Protein AF-X1I570-F1 (afdb_monomer)

Sequence (172 aa):
LYPPDAFPRLYKILMSDPKIGFVTGIETGRGPMPYIPVRLGIHNMRMRKGKLMERISFDPNTKGVVEVDAAGVYCFVARTKAYKTGFVNYKPIANSFTWFAMDNVLTYNIKKHGWKVLADFGCWCSHLQISLGRICLFGKDQSLHYTDLYIPKYDTYAIGLEIKETNKKIKL

Secondary structure (DSSP, 8-state):
---TTHHHHHHHHHHH-TTEEEEEEEEB---SSTT--EEBSEEEEEEETTEEEEEEEPPTT--SEEE-SEE-SSSEEE-HHHHHHTTTT----TTTGGGS-HHHHHHHHHHHTT-EEEEEEEEEE-EEEEETTEEEEE-GGGEEPEEEEEETTTTEEEEEEE-----S----

Solvent-accessible surface area (backbone atoms only — not comparable to full-atom values): 9591 Å² total; per-residue (Å²): 89,64,57,94,57,43,64,66,53,36,47,53,59,38,70,74,37,92,55,38,18,35,23,23,37,43,37,36,44,85,67,81,53,78,92,56,74,24,50,39,39,40,27,44,68,43,71,54,96,86,38,71,44,33,39,36,32,48,58,69,83,51,77,53,75,43,81,47,42,26,29,63,77,89,44,64,44,60,40,70,73,36,53,55,42,17,60,57,87,62,60,70,45,88,86,60,38,89,85,41,68,66,42,34,56,30,37,32,31,22,35,75,71,72,28,41,34,35,38,27,51,83,32,52,34,32,40,78,44,82,36,93,94,37,85,34,75,39,48,73,91,32,34,35,31,26,33,33,38,53,41,78,94,75,77,44,66,52,70,72,46,68,59,71,86,70,94,57,87,75,77,129

Mean predicted aligned error: 6.39 Å

Organism: NCBI:txid412755

InterPro domains:
  IPR029044 Nucleotide-diphospho-sugar transferases [SSF53448] (2-129)

Foldseek 3Di:
DWDPCLCVVQVVVCPPDVLAFKEFEKEFDDDQDAPAFTAIFFWAFDDDPLATFKIWHDDLPDAFKDWGLFGADPRMDGDPVLQVQLCVVPDCSPLHCVVPDSRRSSSNSSVVVRGTHMYHSVIYDWDWDQHPNDTHTDGSVSYFGAMWGQDVVVRDIDPGHGDDPPPDDPDD

Structure (mmCIF, N/CA/C/O backbone):
data_AF-X1I570-F1
#
_entry.id   AF-X1I570-F1
#
loop_
_atom_site.group_PDB
_atom_site.id
_atom_site.type_symbol
_atom_site.label_atom_id
_atom_site.label_alt_id
_atom_site.label_comp_id
_atom_site.label_asym_id
_atom_site.label_entity_id
_atom_site.label_seq_id
_atom_site.pdbx_PDB_ins_code
_atom_site.Cartn_x
_atom_site.Cartn_y
_atom_site.Cartn_z
_atom_site.occupancy
_atom_site.B_iso_or_equiv
_atom_site.auth_seq_id
_atom_site.auth_comp_id
_atom_site.auth_asym_id
_atom_site.auth_atom_id
_atom_site.pdbx_PDB_model_num
ATOM 1 N N . LEU A 1 1 ? 7.970 8.881 -10.820 1.00 67.06 1 LEU A N 1
ATOM 2 C CA . LEU A 1 1 ? 7.128 9.546 -11.847 1.00 67.06 1 LEU A CA 1
ATOM 3 C C . LEU A 1 1 ? 5.696 9.076 -11.674 1.00 67.06 1 LEU A C 1
ATOM 5 O O . LEU A 1 1 ? 5.514 7.900 -11.387 1.00 67.06 1 LEU A O 1
ATOM 9 N N . TYR A 1 2 ? 4.723 9.971 -11.808 1.00 76.56 2 TYR A N 1
ATOM 10 C CA . TYR A 1 2 ? 3.302 9.692 -11.596 1.00 76.56 2 TYR A CA 1
ATOM 11 C C . TYR A 1 2 ? 2.479 10.144 -12.817 1.00 76.56 2 TYR A C 1
ATOM 13 O O . TYR A 1 2 ? 2.899 11.092 -13.486 1.00 7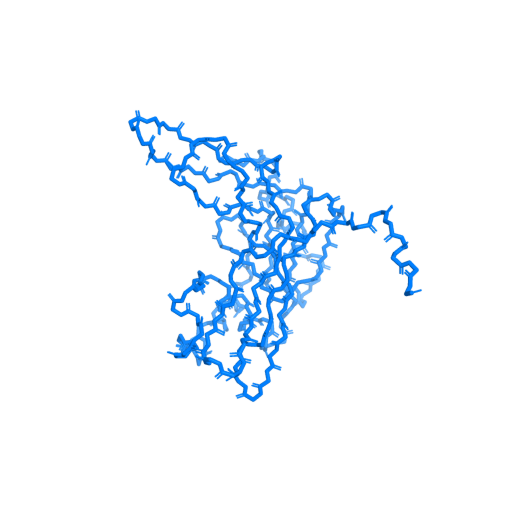6.56 2 TYR A O 1
ATOM 21 N N . PRO A 1 3 ? 1.346 9.489 -13.138 1.00 82.06 3 PRO A N 1
ATOM 22 C CA . PRO A 1 3 ? 0.416 9.947 -14.165 1.00 82.06 3 PRO A CA 1
ATOM 23 C C . PRO A 1 3 ? -0.077 11.372 -13.875 1.00 82.06 3 PRO A C 1
ATOM 25 O O . PRO A 1 3 ? -0.386 11.663 -12.719 1.00 82.06 3 PRO A O 1
ATOM 28 N N . PRO A 1 4 ? -0.207 12.262 -14.877 1.00 86.12 4 PRO A N 1
ATOM 29 C CA . PRO A 1 4 ? -0.674 13.636 -14.659 1.00 86.12 4 PRO A CA 1
ATOM 30 C C . PRO A 1 4 ? -2.034 13.737 -13.946 1.00 86.12 4 PRO A C 1
ATOM 32 O O . PRO A 1 4 ? -2.293 14.704 -13.234 1.00 86.12 4 PRO A O 1
ATOM 35 N N . ASP A 1 5 ? -2.892 12.729 -14.100 1.00 91.38 5 ASP A N 1
ATOM 36 C CA . ASP A 1 5 ? -4.215 12.638 -13.484 1.00 91.38 5 ASP A CA 1
ATOM 37 C C . ASP A 1 5 ? -4.222 11.919 -12.122 1.00 91.38 5 ASP A C 1
ATOM 39 O O . ASP A 1 5 ? -5.290 11.771 -11.526 1.00 91.38 5 ASP A O 1
ATOM 43 N N . ALA A 1 6 ? -3.060 11.517 -11.587 1.00 91.94 6 ALA A N 1
ATOM 44 C CA . ALA A 1 6 ? -2.958 10.764 -10.337 1.00 91.94 6 ALA A CA 1
ATOM 45 C C . ALA A 1 6 ? -3.667 11.471 -9.172 1.00 91.94 6 ALA A C 1
ATOM 47 O O . ALA A 1 6 ? -4.524 10.878 -8.518 1.00 91.94 6 ALA A O 1
ATOM 48 N N . PHE A 1 7 ? -3.375 12.755 -8.932 1.00 94.25 7 PHE A N 1
ATOM 49 C CA . PHE A 1 7 ? -4.025 13.488 -7.842 1.00 94.25 7 PHE A CA 1
ATOM 50 C C . PHE A 1 7 ? -5.546 13.628 -8.049 1.00 94.25 7 PHE A C 1
ATOM 52 O O . PHE A 1 7 ? -6.282 13.189 -7.162 1.00 94.25 7 PHE A O 1
ATOM 59 N N . PRO A 1 8 ? -6.058 14.153 -9.187 1.00 95.75 8 PRO A N 1
ATOM 60 C CA . PRO A 1 8 ? -7.501 14.214 -9.440 1.00 95.75 8 PRO A CA 1
ATOM 61 C C . PRO A 1 8 ? -8.218 12.866 -9.284 1.00 95.75 8 PRO A C 1
ATOM 63 O O . PRO A 1 8 ? -9.297 12.801 -8.692 1.00 95.75 8 PRO A O 1
ATOM 66 N N . ARG A 1 9 ? -7.610 11.781 -9.777 1.00 96.50 9 ARG A N 1
ATOM 67 C CA . ARG A 1 9 ? -8.143 10.417 -9.710 1.00 96.50 9 ARG A CA 1
ATOM 68 C C . ARG A 1 9 ? -8.261 9.920 -8.272 1.00 96.50 9 ARG A C 1
ATOM 70 O O . ARG A 1 9 ? -9.353 9.547 -7.842 1.00 96.50 9 ARG A O 1
ATOM 77 N N . LEU A 1 10 ? -7.164 9.961 -7.516 1.00 97.56 10 LEU A N 1
ATOM 78 C CA . LEU A 1 10 ? -7.144 9.503 -6.127 1.00 97.56 10 LEU A CA 1
ATOM 79 C C . LEU A 1 10 ? -8.040 10.381 -5.242 1.00 97.56 10 LEU A C 1
ATOM 81 O O . LEU A 1 10 ? -8.767 9.865 -4.392 1.00 97.56 10 LEU A O 1
ATOM 85 N N . TYR A 1 11 ? -8.049 11.700 -5.469 1.00 97.88 11 TYR A N 1
ATOM 86 C CA . TYR A 1 11 ? -8.908 12.641 -4.749 1.00 97.88 11 TYR A CA 1
ATOM 87 C C . TYR A 1 11 ? -10.393 12.347 -4.977 1.00 97.88 11 TYR A C 1
ATOM 89 O O . TYR A 1 11 ? -11.163 12.295 -4.019 1.00 97.88 11 TYR A O 1
ATOM 97 N N . LYS A 1 12 ? -10.805 12.078 -6.222 1.00 98.12 12 LYS A N 1
ATOM 98 C CA . LYS A 1 12 ? -12.189 11.697 -6.536 1.00 98.12 12 LYS A CA 1
ATOM 99 C C . LYS A 1 12 ? -12.623 10.440 -5.774 1.00 98.12 12 LYS A C 1
ATOM 101 O O . LYS A 1 12 ? -13.728 10.421 -5.238 1.00 98.12 12 LYS A O 1
ATOM 106 N N . ILE A 1 13 ? -11.755 9.428 -5.684 1.00 98.38 13 ILE A N 1
ATOM 107 C CA . ILE A 1 13 ? -12.010 8.203 -4.904 1.00 98.38 13 ILE A CA 1
ATOM 108 C C . ILE A 1 13 ? -12.110 8.528 -3.408 1.00 98.38 13 ILE A C 1
ATOM 110 O O . ILE A 1 13 ? -13.042 8.093 -2.743 1.00 98.38 13 ILE A O 1
ATOM 114 N N . LEU A 1 14 ? 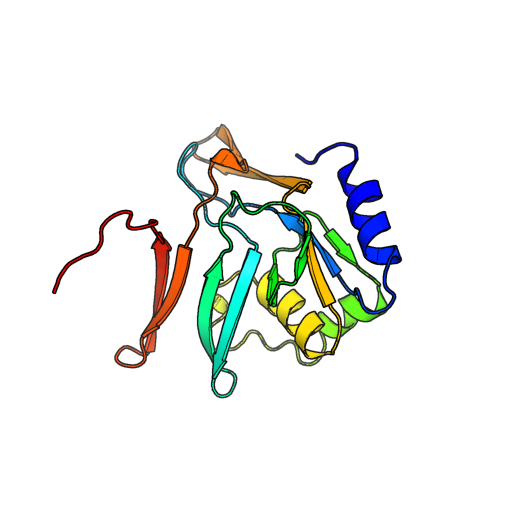-11.193 9.333 -2.865 1.00 98.56 14 LEU A N 1
ATOM 115 C CA . LEU A 1 14 ? -11.226 9.733 -1.453 1.00 98.56 14 LEU A CA 1
ATOM 116 C C . LEU A 1 14 ? -12.545 10.429 -1.088 1.00 98.56 14 LEU A C 1
ATOM 118 O O . LEU A 1 14 ? -13.082 10.236 0.006 1.00 98.56 14 LEU A O 1
ATOM 122 N N . MET A 1 15 ? -13.060 11.25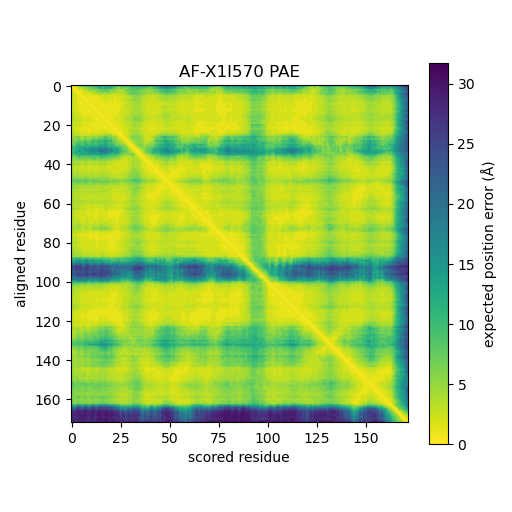1 -2.001 1.00 98.31 15 MET A N 1
ATOM 123 C CA . MET A 1 15 ? -14.268 12.042 -1.790 1.00 98.31 15 MET A CA 1
ATOM 124 C C . MET A 1 15 ? -15.569 11.268 -2.022 1.00 98.31 15 MET A C 1
ATOM 126 O O . MET A 1 15 ? -16.608 11.741 -1.567 1.00 98.31 15 MET A O 1
ATOM 130 N N . SER A 1 16 ? -15.541 10.088 -2.654 1.00 98.44 16 SER A N 1
ATOM 131 C CA . SER A 1 16 ? -16.761 9.327 -2.959 1.00 98.44 16 SER A CA 1
ATOM 132 C C . SER A 1 16 ? -17.399 8.642 -1.748 1.00 98.44 16 SER A C 1
ATOM 134 O O . SER A 1 16 ? -18.576 8.304 -1.797 1.00 98.44 16 SER A O 1
ATOM 136 N N . ASP A 1 17 ? -16.648 8.415 -0.668 1.00 98.25 17 ASP A N 1
ATOM 137 C CA . ASP A 1 17 ? -17.168 7.836 0.576 1.00 98.25 17 ASP A CA 1
ATOM 138 C C . ASP A 1 17 ? -16.480 8.498 1.790 1.00 98.25 17 ASP A C 1
ATOM 140 O O . ASP A 1 17 ? -15.245 8.517 1.877 1.00 98.25 17 ASP A O 1
ATOM 144 N N . PRO A 1 18 ? -17.243 9.058 2.753 1.00 97.50 18 PRO A N 1
ATOM 145 C CA . PRO A 1 18 ? -16.681 9.697 3.941 1.00 97.50 18 PRO A CA 1
ATOM 146 C C . PRO A 1 18 ? -15.892 8.743 4.846 1.00 97.50 18 PRO A C 1
ATOM 148 O O . PRO A 1 18 ? -15.097 9.226 5.647 1.00 97.50 18 PRO A O 1
ATOM 151 N N . LYS A 1 19 ? -16.068 7.419 4.730 1.00 98.19 19 LYS A N 1
ATOM 152 C CA . LYS A 1 19 ? -15.291 6.406 5.465 1.00 98.19 19 LYS A CA 1
ATOM 153 C C . LYS A 1 19 ? -13.921 6.131 4.847 1.00 98.19 19 LYS A C 1
ATOM 155 O O . LYS A 1 19 ? -13.088 5.500 5.497 1.00 98.19 19 LYS A O 1
ATOM 160 N N . ILE A 1 20 ? -13.659 6.591 3.622 1.00 98.69 20 ILE A N 1
ATOM 161 C CA . ILE A 1 20 ? -12.333 6.476 3.010 1.00 98.69 20 ILE A CA 1
ATOM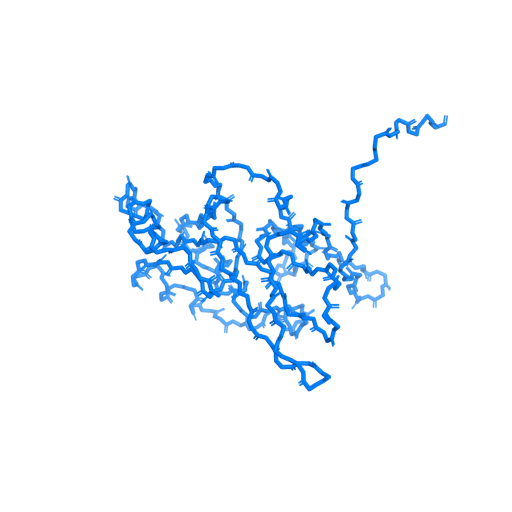 162 C C . ILE A 1 20 ? -11.412 7.508 3.649 1.00 98.69 20 ILE A C 1
ATOM 164 O O . ILE A 1 20 ? -11.632 8.718 3.556 1.00 98.69 20 ILE A O 1
ATOM 168 N N . GLY A 1 21 ? -10.384 7.010 4.335 1.00 98.31 21 GLY A N 1
ATOM 169 C CA . GLY A 1 21 ? -9.396 7.839 5.015 1.00 98.31 21 GLY A CA 1
ATOM 170 C C . GLY A 1 21 ? -8.125 8.049 4.205 1.00 98.31 21 GLY A C 1
ATOM 171 O O . GLY A 1 21 ? -7.481 9.088 4.355 1.00 98.31 21 GLY A O 1
ATOM 172 N N . PHE A 1 22 ? -7.782 7.086 3.351 1.00 98.50 22 PHE A N 1
ATOM 173 C CA . PHE A 1 22 ? -6.530 7.046 2.607 1.00 98.50 22 PHE A CA 1
ATOM 174 C C . PHE A 1 22 ? -6.739 6.330 1.268 1.00 98.50 22 PHE A C 1
ATOM 176 O O . PHE A 1 22 ? -7.338 5.255 1.234 1.00 98.50 22 PHE A O 1
ATOM 183 N N . VAL A 1 23 ? -6.240 6.916 0.181 1.00 98.19 23 VAL A N 1
ATOM 184 C CA . VAL A 1 23 ? -6.213 6.302 -1.154 1.00 98.19 23 VAL A CA 1
ATOM 185 C C . VAL A 1 23 ? -4.818 6.481 -1.728 1.00 98.19 23 VAL A C 1
ATOM 187 O O . VAL A 1 23 ? -4.293 7.592 -1.710 1.00 98.19 23 VAL A O 1
ATOM 190 N N . THR A 1 24 ? -4.235 5.416 -2.263 1.00 96.19 24 THR A N 1
ATOM 191 C CA . THR A 1 24 ? -2.918 5.458 -2.907 1.00 96.19 24 THR A CA 1
ATOM 192 C C . THR A 1 24 ? -2.931 4.819 -4.285 1.00 96.19 24 THR A C 1
ATOM 194 O O . THR A 1 24 ? -3.721 3.918 -4.555 1.00 96.19 24 THR A O 1
ATOM 197 N N . GLY A 1 25 ? -2.034 5.268 -5.156 1.00 94.00 25 GLY A N 1
ATOM 198 C CA . GLY A 1 25 ? -1.591 4.470 -6.291 1.00 94.00 25 GLY A CA 1
ATOM 199 C C . GLY A 1 25 ? -0.713 3.305 -5.833 1.00 94.00 25 GLY A C 1
ATOM 200 O O . GLY A 1 25 ? -0.224 3.275 -4.700 1.00 94.00 25 GLY A O 1
ATOM 201 N N . ILE A 1 26 ? -0.503 2.350 -6.729 1.00 90.31 26 ILE A N 1
ATOM 202 C CA . ILE A 1 26 ? 0.481 1.288 -6.536 1.00 90.31 26 ILE A CA 1
ATOM 203 C C . ILE A 1 26 ? 1.902 1.827 -6.727 1.00 90.31 26 ILE A C 1
ATOM 205 O O . ILE A 1 26 ? 2.162 2.710 -7.547 1.00 90.31 26 ILE A O 1
ATOM 209 N N . GLU A 1 27 ? 2.829 1.265 -5.967 1.00 83.44 27 GLU A N 1
ATOM 210 C CA . GLU A 1 27 ? 4.244 1.609 -6.005 1.00 83.44 27 GLU A CA 1
ATOM 211 C C . GLU A 1 27 ? 5.088 0.353 -5.829 1.00 83.44 27 GLU A C 1
ATOM 213 O O . GLU A 1 27 ? 4.653 -0.628 -5.218 1.00 83.44 27 GLU A O 1
ATOM 218 N N . THR A 1 28 ? 6.319 0.395 -6.320 1.00 80.50 28 THR A N 1
ATOM 219 C CA . THR A 1 28 ? 7.321 -0.624 -6.020 1.00 80.50 28 THR A CA 1
ATOM 220 C C . THR A 1 28 ? 8.349 -0.116 -5.050 1.00 80.50 28 THR A C 1
ATOM 222 O O . THR A 1 28 ? 8.732 1.051 -5.065 1.00 80.50 28 THR A O 1
ATOM 225 N N . GLY A 1 29 ? 8.894 -1.054 -4.291 1.00 76.25 29 GLY A N 1
ATOM 226 C CA . GLY A 1 29 ? 10.120 -0.860 -3.558 1.00 76.25 29 GLY A CA 1
ATOM 227 C C . GLY A 1 29 ? 11.302 -0.493 -4.456 1.00 76.25 29 GLY A C 1
ATOM 228 O O . GLY A 1 29 ? 11.295 -0.606 -5.681 1.00 76.25 29 GLY A O 1
ATOM 229 N N . ARG A 1 30 ? 12.349 -0.066 -3.766 1.00 74.62 30 ARG A N 1
ATOM 230 C CA . ARG A 1 30 ? 13.656 0.308 -4.296 1.00 74.62 30 ARG A CA 1
ATOM 231 C C . ARG A 1 30 ? 14.580 -0.911 -4.373 1.00 74.62 30 ARG A C 1
ATOM 233 O O . ARG A 1 30 ? 14.460 -1.818 -3.547 1.00 74.62 30 ARG A O 1
ATOM 240 N N . GLY A 1 31 ? 15.502 -0.920 -5.336 1.00 71.00 31 GLY A N 1
ATOM 241 C CA . GLY A 1 31 ? 16.445 -2.018 -5.557 1.00 71.00 31 GLY A CA 1
ATOM 242 C C . GLY A 1 31 ? 17.863 -1.523 -5.871 1.00 71.00 31 GLY A C 1
ATOM 243 O O . GLY A 1 31 ? 18.022 -0.530 -6.577 1.00 71.00 31 GLY A O 1
ATOM 244 N N . PRO A 1 32 ? 18.919 -2.196 -5.375 1.00 66.06 32 PRO A N 1
ATOM 245 C CA . PRO A 1 32 ? 20.304 -1.823 -5.668 1.00 66.06 32 PRO A CA 1
ATOM 246 C C . PRO A 1 32 ? 20.728 -2.170 -7.101 1.00 66.06 32 PRO A C 1
ATOM 248 O O . PRO A 1 32 ? 21.764 -1.698 -7.558 1.00 66.06 32 PRO A O 1
ATOM 251 N N . MET A 1 33 ? 19.961 -2.975 -7.834 1.00 67.69 33 MET A N 1
ATOM 252 C CA . MET A 1 33 ? 20.268 -3.287 -9.226 1.00 67.69 33 MET A CA 1
ATOM 253 C C . MET A 1 33 ? 19.201 -2.689 -10.142 1.00 67.69 33 MET A C 1
ATOM 255 O O . MET A 1 33 ? 18.009 -2.824 -9.854 1.00 67.69 33 MET A O 1
ATOM 259 N N . PRO A 1 34 ? 19.594 -2.021 -11.237 1.00 64.38 34 PRO A N 1
ATOM 260 C CA . PRO A 1 34 ? 18.639 -1.654 -12.267 1.00 64.38 34 PRO A CA 1
ATOM 261 C C . PRO A 1 34 ? 18.039 -2.934 -12.877 1.00 64.38 34 PRO A C 1
ATOM 263 O O . PRO A 1 34 ? 18.730 -3.943 -13.002 1.00 64.38 34 PRO A O 1
ATOM 266 N N . TYR A 1 35 ? 16.761 -2.887 -13.258 1.00 68.19 35 TYR A N 1
ATOM 267 C CA . TYR A 1 35 ? 16.050 -3.953 -13.990 1.00 68.19 35 TYR A CA 1
ATOM 268 C C . TYR A 1 35 ? 15.733 -5.250 -13.232 1.00 68.19 35 TYR A C 1
ATOM 270 O O . TYR A 1 35 ? 15.197 -6.175 -13.839 1.00 68.19 35 TYR A O 1
ATOM 278 N N . ILE A 1 36 ? 15.992 -5.341 -11.924 1.00 74.25 36 ILE A N 1
ATOM 279 C CA . ILE A 1 36 ? 15.487 -6.484 -11.151 1.00 74.25 36 ILE A CA 1
ATOM 280 C C . ILE A 1 36 ? 14.018 -6.293 -10.781 1.00 74.25 36 ILE A C 1
ATOM 282 O O . ILE A 1 36 ? 13.579 -5.152 -10.584 1.00 74.25 36 ILE A O 1
ATOM 286 N N . PRO A 1 37 ? 13.269 -7.395 -10.634 1.00 79.06 37 PRO A N 1
ATOM 287 C CA . PRO A 1 37 ? 11.966 -7.334 -10.016 1.00 79.06 37 PRO A CA 1
ATOM 288 C C . PRO A 1 37 ? 12.055 -6.803 -8.575 1.00 79.06 37 PRO A C 1
ATOM 290 O O . PRO A 1 37 ? 12.990 -7.100 -7.827 1.00 79.06 37 PRO A O 1
ATOM 293 N N . VAL A 1 38 ? 11.078 -5.995 -8.187 1.00 84.88 38 VAL A N 1
ATOM 294 C CA . VAL A 1 38 ? 11.005 -5.263 -6.922 1.00 84.88 38 VAL A CA 1
ATOM 295 C C . VAL A 1 38 ? 9.660 -5.499 -6.245 1.00 84.88 38 VAL A C 1
ATOM 297 O O . VAL A 1 38 ? 8.643 -5.775 -6.870 1.00 84.88 38 VAL A O 1
ATOM 300 N N . ARG A 1 39 ? 9.646 -5.405 -4.919 1.00 86.69 39 ARG A N 1
ATOM 301 C CA . ARG A 1 39 ? 8.472 -5.716 -4.093 1.00 86.69 39 ARG A CA 1
ATOM 302 C C . ARG A 1 39 ? 7.355 -4.689 -4.286 1.00 86.69 39 ARG A C 1
ATOM 304 O O . ARG A 1 39 ? 7.616 -3.499 -4.139 1.00 86.69 39 ARG A O 1
ATOM 311 N N . LEU A 1 40 ? 6.122 -5.127 -4.544 1.00 89.12 40 LEU A N 1
ATOM 312 C CA . LEU A 1 40 ? 4.954 -4.239 -4.549 1.00 89.12 40 LEU A CA 1
ATOM 313 C C . LEU A 1 40 ? 4.660 -3.702 -3.135 1.00 89.12 40 LEU A C 1
ATOM 315 O O . LEU A 1 40 ? 4.640 -4.453 -2.161 1.00 89.12 40 LEU A O 1
ATOM 319 N N . GLY A 1 41 ? 4.397 -2.403 -3.021 1.00 89.38 41 GLY A N 1
ATOM 320 C CA . GLY A 1 41 ? 4.154 -1.698 -1.760 1.00 89.38 41 GLY A CA 1
ATOM 321 C C . GLY A 1 41 ? 2.712 -1.733 -1.247 1.00 89.38 41 GLY A C 1
ATOM 322 O O . GLY A 1 41 ? 2.365 -0.865 -0.459 1.00 89.38 41 GLY A O 1
ATOM 323 N N . ILE A 1 42 ? 1.872 -2.668 -1.703 1.00 93.69 42 ILE A N 1
ATOM 324 C CA . ILE A 1 42 ? 0.449 -2.773 -1.339 1.00 93.69 42 ILE A CA 1
ATOM 325 C C . ILE A 1 42 ? 0.173 -4.159 -0.764 1.00 93.69 42 ILE A C 1
ATOM 327 O O . ILE A 1 42 ? 0.464 -5.150 -1.440 1.00 93.69 42 ILE A O 1
ATOM 331 N N . HIS A 1 43 ? -0.410 -4.248 0.437 1.00 93.56 43 HIS A N 1
ATOM 332 C CA . HIS A 1 43 ? -0.477 -5.512 1.175 1.00 93.56 43 HIS A CA 1
ATOM 333 C C . HIS A 1 43 ? -1.783 -5.771 1.925 1.00 93.56 43 HIS A C 1
ATOM 335 O O . HIS A 1 43 ? -2.439 -4.857 2.428 1.00 93.56 43 HIS A O 1
ATOM 341 N N . ASN A 1 44 ? -2.057 -7.063 2.107 1.00 95.19 44 ASN A N 1
ATOM 342 C CA . ASN A 1 44 ? -2.882 -7.584 3.192 1.00 95.19 44 ASN A CA 1
ATOM 343 C C . ASN A 1 44 ? -1.989 -8.117 4.318 1.00 95.19 44 ASN A C 1
ATOM 345 O O . ASN A 1 44 ? -0.899 -8.643 4.073 1.00 95.19 44 ASN A O 1
ATOM 349 N N . MET A 1 45 ? -2.445 -7.980 5.559 1.00 91.50 45 MET A N 1
ATOM 350 C CA . MET A 1 45 ? -1.686 -8.297 6.763 1.00 91.50 45 MET A CA 1
ATOM 351 C C . MET A 1 45 ? -2.465 -9.223 7.683 1.00 91.50 45 MET A C 1
ATOM 353 O O . MET A 1 45 ? -3.589 -8.946 8.093 1.00 91.50 45 MET A O 1
ATOM 357 N N . ARG A 1 46 ? -1.809 -10.297 8.118 1.00 91.00 46 ARG A N 1
ATOM 358 C CA . ARG A 1 46 ? -2.321 -11.186 9.155 1.00 91.00 46 ARG A CA 1
ATOM 359 C C . ARG A 1 46 ? -1.587 -10.919 10.457 1.00 91.00 46 ARG A C 1
ATOM 361 O O . ARG A 1 46 ? -0.403 -11.222 10.582 1.00 91.00 46 ARG A O 1
ATOM 368 N N . MET A 1 47 ? -2.304 -10.406 11.451 1.00 87.25 47 MET A N 1
ATOM 369 C CA . MET A 1 47 ? -1.770 -10.143 12.788 1.00 87.25 47 MET A CA 1
ATOM 370 C C . MET A 1 47 ? -2.239 -11.203 13.792 1.00 87.25 47 MET A C 1
ATOM 372 O O . MET A 1 47 ? -3.382 -11.649 13.749 1.00 87.25 47 MET A O 1
ATOM 376 N N . ARG A 1 48 ? -1.393 -11.568 14.762 1.00 87.12 48 ARG A N 1
ATOM 377 C CA . ARG A 1 48 ? -1.766 -12.413 15.909 1.00 87.12 48 ARG A CA 1
ATOM 378 C C . ARG A 1 48 ? -1.153 -11.855 17.184 1.00 87.12 48 ARG A C 1
ATOM 380 O O . ARG A 1 48 ? 0.059 -11.701 17.267 1.00 87.12 48 ARG A O 1
ATOM 387 N N . LYS A 1 49 ? -1.990 -11.556 18.186 1.00 85.69 49 LYS A N 1
ATOM 388 C CA . LYS A 1 49 ? -1.562 -10.990 19.485 1.00 85.69 49 LYS A CA 1
ATOM 389 C C . LYS A 1 49 ? -0.604 -9.787 19.333 1.00 85.69 49 LYS A C 1
ATOM 391 O O . LYS A 1 49 ? 0.387 -9.681 20.042 1.00 85.69 49 LYS A O 1
ATOM 396 N N . GLY A 1 50 ? -0.877 -8.903 18.368 1.00 80.19 50 GLY A N 1
ATOM 397 C CA . GLY A 1 50 ? -0.053 -7.717 18.094 1.00 80.19 50 GLY A CA 1
ATOM 398 C C . GLY A 1 50 ? 1.235 -7.967 17.295 1.00 80.19 50 GLY A C 1
ATOM 399 O O . GLY A 1 50 ? 1.931 -7.004 16.991 1.00 80.19 50 GLY A O 1
ATOM 400 N N . LYS A 1 51 ? 1.535 -9.215 16.913 1.00 81.81 51 LYS A N 1
ATOM 401 C CA . LYS A 1 51 ? 2.663 -9.577 16.043 1.00 81.81 51 LYS A CA 1
ATOM 402 C C . LYS A 1 51 ? 2.193 -9.771 14.603 1.00 81.81 51 LYS A C 1
ATOM 404 O O . LYS A 1 51 ? 1.112 -10.323 14.386 1.00 81.81 51 LYS A O 1
ATOM 409 N N . LEU A 1 52 ? 2.994 -9.334 13.633 1.00 86.38 52 LEU A N 1
ATOM 410 C CA . LEU A 1 52 ? 2.756 -9.643 12.225 1.00 86.38 52 LEU A CA 1
ATOM 411 C C . LEU A 1 52 ? 3.086 -11.116 11.989 1.00 86.38 52 LEU A C 1
ATOM 413 O O . LEU A 1 52 ? 4.185 -11.570 12.268 1.00 86.38 52 LEU A O 1
ATOM 417 N N . MET A 1 53 ? 2.118 -11.887 11.520 1.00 89.50 53 MET A N 1
ATOM 418 C CA . MET A 1 53 ? 2.341 -13.288 11.168 1.00 89.50 53 MET A CA 1
ATOM 419 C C . MET A 1 53 ? 2.682 -13.425 9.697 1.00 89.50 53 MET A C 1
ATOM 421 O O . MET A 1 53 ? 3.475 -14.282 9.327 1.00 89.50 53 MET A O 1
ATOM 425 N N . GLU A 1 54 ? 2.051 -12.611 8.861 1.00 90.62 54 GLU A N 1
ATOM 426 C CA . GLU A 1 54 ? 2.200 -12.680 7.419 1.00 90.62 54 GLU A CA 1
ATOM 427 C C . GLU A 1 54 ? 1.798 -11.350 6.793 1.00 90.62 54 GLU A C 1
ATOM 429 O O . GLU A 1 54 ? 0.829 -10.724 7.231 1.00 90.62 54 GLU A O 1
ATOM 434 N N . ARG A 1 55 ? 2.516 -10.947 5.750 1.00 89.88 55 ARG A N 1
ATOM 435 C CA . ARG A 1 55 ? 2.125 -9.857 4.868 1.00 89.88 55 ARG A CA 1
ATOM 436 C C . ARG A 1 55 ? 2.229 -10.327 3.429 1.00 89.88 55 ARG A C 1
ATOM 438 O O . ARG A 1 55 ? 3.327 -10.618 2.970 1.00 89.88 55 ARG A O 1
ATOM 445 N N . ILE A 1 56 ? 1.107 -10.337 2.724 1.00 93.25 56 ILE A N 1
ATOM 446 C CA . ILE A 1 56 ? 1.039 -10.740 1.320 1.00 93.25 56 ILE A CA 1
ATOM 447 C C . ILE A 1 56 ? 0.835 -9.482 0.492 1.00 93.25 56 ILE A C 1
ATOM 449 O O . ILE A 1 56 ? -0.086 -8.706 0.762 1.00 93.25 56 ILE A O 1
ATOM 453 N N . SER A 1 57 ? 1.701 -9.249 -0.491 1.00 93.25 57 SER A N 1
ATOM 454 C CA . SER A 1 57 ? 1.467 -8.184 -1.459 1.00 93.25 57 SER A CA 1
ATOM 455 C C . SER A 1 57 ? 0.300 -8.549 -2.357 1.00 93.25 57 SER A C 1
ATOM 457 O O . SER A 1 57 ? 0.010 -9.718 -2.559 1.00 93.25 57 SER A O 1
ATOM 459 N N . PHE A 1 58 ? -0.347 -7.571 -2.964 1.00 94.00 58 PHE A N 1
ATOM 460 C CA . PHE A 1 58 ? -1.267 -7.873 -4.056 1.00 94.00 58 PHE A CA 1
ATOM 461 C C . PHE A 1 58 ? -0.508 -8.351 -5.303 1.00 94.00 58 PHE A C 1
ATOM 463 O O . PHE A 1 58 ? 0.708 -8.149 -5.421 1.00 94.00 58 PHE A O 1
ATOM 470 N N . ASP A 1 59 ? -1.232 -8.978 -6.231 1.00 91.94 59 ASP A N 1
ATOM 471 C CA . ASP A 1 59 ? -0.742 -9.192 -7.591 1.00 91.94 59 ASP A CA 1
ATOM 472 C C . ASP A 1 59 ? -0.648 -7.820 -8.284 1.00 91.94 59 ASP A C 1
ATOM 474 O O . ASP A 1 59 ? -1.647 -7.087 -8.306 1.00 91.94 59 ASP A O 1
ATOM 478 N N . PRO A 1 60 ? 0.507 -7.431 -8.851 1.00 88.25 60 PRO A N 1
ATOM 479 C CA . PRO A 1 60 ? 0.628 -6.176 -9.592 1.00 88.25 60 PRO A CA 1
ATOM 480 C C . PRO A 1 60 ? -0.339 -6.047 -10.780 1.00 88.25 60 PRO A C 1
ATOM 482 O O . PRO A 1 60 ? -0.666 -4.926 -11.177 1.00 88.25 60 PRO A O 1
ATOM 485 N N . ASN A 1 61 ? -0.842 -7.155 -11.322 1.00 90.06 61 ASN A N 1
ATOM 486 C CA . ASN A 1 61 ? -1.833 -7.192 -12.398 1.00 90.06 61 ASN A CA 1
ATOM 487 C C . ASN A 1 61 ? -3.282 -7.046 -11.916 1.00 90.06 61 ASN A C 1
ATOM 489 O O . ASN A 1 61 ? -4.193 -7.001 -12.750 1.00 90.06 61 ASN A O 1
ATOM 493 N N . THR A 1 62 ? -3.510 -6.923 -10.602 1.00 92.75 62 THR A N 1
ATOM 494 C CA . THR A 1 62 ? -4.824 -6.573 -10.042 1.00 92.75 62 THR A CA 1
ATOM 495 C C . THR A 1 62 ? -5.370 -5.330 -10.752 1.00 92.75 62 THR A C 1
ATOM 497 O O . THR A 1 62 ? -4.623 -4.430 -11.148 1.00 92.75 62 THR A O 1
ATOM 500 N N . LYS A 1 63 ? -6.689 -5.285 -10.959 1.00 93.62 63 LYS A N 1
ATOM 501 C CA . LYS A 1 63 ? -7.372 -4.193 -11.661 1.00 93.62 63 LYS A CA 1
ATOM 502 C C . LYS A 1 63 ? -8.329 -3.464 -10.728 1.00 93.62 63 LYS A C 1
ATOM 504 O O . LYS A 1 63 ? -8.964 -4.075 -9.876 1.00 93.62 63 LYS A O 1
ATOM 509 N N . GLY A 1 64 ? -8.484 -2.165 -10.968 1.00 95.69 64 GLY A N 1
ATOM 510 C CA . GLY A 1 64 ? -9.440 -1.324 -10.254 1.00 95.69 64 GLY A CA 1
ATOM 511 C C . GLY A 1 64 ? -8.951 -0.858 -8.885 1.00 95.69 64 GLY A C 1
ATOM 512 O O . GLY A 1 64 ? -7.752 -0.823 -8.610 1.00 95.69 64 GLY A O 1
ATOM 513 N N . VAL A 1 65 ? -9.910 -0.450 -8.056 1.00 97.81 65 VAL A N 1
ATOM 514 C CA . VAL A 1 65 ? -9.678 0.059 -6.702 1.00 97.81 65 VAL A CA 1
ATOM 515 C C . VAL A 1 65 ? -10.036 -1.033 -5.708 1.00 97.81 65 VAL A C 1
ATOM 517 O O . VAL A 1 65 ? -11.145 -1.563 -5.753 1.00 97.81 65 VAL A O 1
ATOM 520 N N . VAL A 1 66 ? -9.115 -1.353 -4.807 1.00 97.62 66 VAL A N 1
ATOM 521 C CA . VAL A 1 66 ? -9.298 -2.400 -3.796 1.00 97.62 66 VAL A CA 1
ATOM 522 C C . VAL A 1 66 ? -9.037 -1.850 -2.404 1.00 97.62 66 VAL A C 1
ATOM 524 O O . VAL A 1 66 ? -8.215 -0.953 -2.222 1.00 97.62 66 VAL A O 1
ATOM 527 N N . GLU A 1 67 ? -9.747 -2.383 -1.415 1.00 98.06 67 GLU A N 1
ATOM 528 C CA . GLU A 1 67 ? -9.431 -2.132 -0.011 1.00 98.06 67 GLU A CA 1
ATOM 529 C C . GLU A 1 67 ? -8.253 -3.007 0.418 1.00 98.06 67 GLU A C 1
ATOM 531 O O . GLU A 1 67 ? -8.186 -4.186 0.070 1.00 98.06 67 GLU A O 1
ATOM 536 N N . VAL A 1 68 ? -7.324 -2.417 1.163 1.00 97.31 68 VAL A N 1
ATOM 537 C CA . VAL A 1 68 ? -6.062 -3.047 1.566 1.00 97.31 68 VAL A CA 1
ATOM 538 C C . VAL A 1 68 ? -5.854 -2.883 3.065 1.00 97.31 68 VAL A C 1
ATOM 540 O O . VAL A 1 68 ? -6.548 -2.097 3.716 1.00 97.31 68 VAL A O 1
ATOM 543 N N . ASP A 1 69 ? -4.929 -3.644 3.645 1.00 95.38 69 ASP A N 1
ATOM 544 C CA . ASP A 1 69 ? -4.559 -3.464 5.052 1.00 95.38 69 ASP A CA 1
ATOM 545 C C . ASP A 1 69 ? -3.466 -2.418 5.222 1.00 95.38 69 ASP A C 1
ATOM 547 O O . ASP A 1 69 ? -3.489 -1.660 6.189 1.00 95.38 69 ASP A O 1
ATOM 551 N N . ALA A 1 70 ? -2.521 -2.369 4.288 1.00 92.62 70 ALA A N 1
ATOM 552 C CA . ALA A 1 70 ? -1.401 -1.451 4.342 1.00 92.62 70 ALA A CA 1
ATOM 553 C C . ALA A 1 70 ? -0.891 -1.098 2.949 1.00 92.62 70 ALA A C 1
ATOM 555 O O . ALA A 1 70 ? -1.059 -1.849 1.984 1.00 92.62 70 ALA A O 1
ATOM 556 N N . ALA A 1 71 ? -0.241 0.054 2.880 1.00 93.00 71 ALA A N 1
ATOM 557 C CA . ALA A 1 71 ? 0.408 0.548 1.690 1.00 93.00 71 ALA A CA 1
ATOM 558 C C . ALA A 1 71 ? 1.559 1.509 2.017 1.00 93.00 71 ALA A C 1
ATOM 560 O O . ALA A 1 71 ? 1.668 2.018 3.139 1.00 93.00 71 ALA A O 1
ATOM 561 N N . GLY A 1 72 ? 2.369 1.801 1.003 1.00 88.38 72 GLY A N 1
ATOM 562 C CA . GLY A 1 72 ? 3.308 2.917 1.018 1.00 88.38 72 GLY A CA 1
ATOM 563 C C . GLY A 1 72 ? 2.645 4.299 0.959 1.00 88.38 72 GLY A C 1
ATOM 564 O O . GLY A 1 72 ? 1.430 4.434 0.797 1.00 88.38 72 GLY A O 1
ATOM 565 N N . VAL A 1 73 ? 3.459 5.347 1.121 1.00 87.88 73 VAL A N 1
ATOM 566 C CA . VAL A 1 73 ? 3.009 6.754 1.228 1.00 87.88 73 VAL A CA 1
ATOM 567 C C . VAL A 1 73 ? 3.680 7.686 0.214 1.00 87.88 73 VAL A C 1
ATOM 569 O O . VAL A 1 73 ? 3.869 8.869 0.490 1.00 87.88 73 VAL A O 1
ATOM 572 N N . TYR A 1 74 ? 4.039 7.199 -0.976 1.00 83.88 74 TYR A N 1
ATOM 573 C CA . TYR A 1 74 ? 4.663 8.055 -1.996 1.00 83.88 74 TYR A CA 1
ATOM 574 C C . TYR A 1 74 ? 3.657 8.655 -2.990 1.00 83.88 74 TYR A C 1
ATOM 576 O O . TYR A 1 74 ? 3.954 9.664 -3.625 1.00 83.88 74 TYR A O 1
ATOM 584 N N . CYS A 1 75 ? 2.469 8.056 -3.122 1.00 90.25 75 CYS A N 1
ATOM 585 C CA . CYS A 1 75 ? 1.510 8.344 -4.192 1.00 90.25 75 CYS A CA 1
ATOM 586 C C . CYS A 1 75 ? 0.069 8.389 -3.683 1.00 90.25 75 CYS A C 1
ATOM 588 O O . CYS A 1 75 ? -0.768 7.600 -4.118 1.00 90.25 75 CYS A O 1
ATOM 590 N N . PHE A 1 76 ? -0.227 9.255 -2.716 1.00 95.12 76 PHE A N 1
ATOM 591 C CA . PHE A 1 76 ? -1.470 9.147 -1.960 1.00 95.12 76 PHE A CA 1
ATOM 592 C C . PHE A 1 76 ? -2.208 10.469 -1.777 1.00 95.12 76 PHE A C 1
ATOM 594 O O . PHE A 1 76 ? -1.648 11.560 -1.873 1.00 95.12 76 PHE A O 1
ATOM 601 N N . VAL A 1 77 ? -3.485 10.337 -1.436 1.00 97.31 77 VAL A N 1
ATOM 602 C CA . VAL A 1 77 ? -4.306 11.384 -0.834 1.00 97.31 77 VAL A CA 1
ATOM 603 C C . VAL A 1 77 ? -4.946 10.823 0.430 1.00 97.31 77 VAL A C 1
ATOM 605 O O . VAL A 1 77 ? -5.317 9.650 0.501 1.00 97.31 77 VAL A O 1
ATOM 608 N N . ALA A 1 78 ? -5.090 11.658 1.451 1.00 98.12 78 ALA A N 1
ATOM 609 C CA . ALA A 1 78 ? -5.691 11.242 2.708 1.00 98.12 78 ALA A CA 1
ATOM 610 C C . ALA A 1 78 ? -6.507 12.369 3.327 1.00 98.12 78 ALA A C 1
ATOM 612 O O . ALA A 1 78 ? -6.178 13.550 3.200 1.00 98.12 78 ALA A O 1
ATOM 613 N N . ARG A 1 79 ? -7.551 12.005 4.074 1.00 98.31 79 ARG A N 1
ATOM 614 C CA . ARG A 1 79 ? -8.218 12.956 4.968 1.00 98.31 79 ARG A CA 1
ATOM 615 C C . ARG A 1 79 ? -7.273 13.253 6.120 1.00 98.31 79 ARG A C 1
ATOM 617 O O . ARG A 1 79 ? -6.803 12.329 6.776 1.00 98.31 79 ARG A O 1
ATOM 624 N N . THR A 1 80 ? -7.070 14.525 6.452 1.00 97.62 80 THR A N 1
ATOM 625 C CA . THR A 1 80 ? -6.181 14.920 7.559 1.00 97.62 80 THR A CA 1
ATOM 626 C C . THR A 1 80 ? -6.533 14.218 8.874 1.00 97.62 80 THR A C 1
ATOM 628 O O . THR A 1 80 ? -5.637 13.780 9.590 1.00 97.62 80 THR A O 1
ATOM 631 N N . LYS A 1 81 ? -7.832 14.070 9.183 1.00 96.81 81 LYS A N 1
ATOM 632 C CA . LYS A 1 81 ? -8.297 13.344 10.377 1.00 96.81 81 LYS A CA 1
ATOM 633 C C . LYS A 1 81 ? -7.853 11.880 10.355 1.00 96.81 81 LYS A C 1
ATOM 635 O O . LYS A 1 81 ? -7.282 11.424 11.336 1.00 96.81 81 LYS A O 1
ATOM 640 N N . ALA A 1 82 ? -8.056 11.186 9.236 1.00 97.19 82 ALA A N 1
ATOM 641 C CA . ALA A 1 82 ? -7.643 9.797 9.072 1.00 97.19 82 ALA A CA 1
ATOM 642 C C . ALA A 1 82 ? -6.121 9.648 9.144 1.00 97.19 82 ALA A C 1
ATOM 644 O O . ALA A 1 82 ? -5.627 8.857 9.939 1.00 97.19 82 ALA A O 1
ATOM 645 N N . TYR A 1 83 ? -5.371 10.471 8.408 1.00 95.75 83 TYR A N 1
ATOM 646 C CA . TYR A 1 83 ? -3.909 10.425 8.394 1.00 95.75 83 TYR A CA 1
ATOM 647 C C . TYR A 1 83 ? -3.309 10.582 9.799 1.00 95.75 83 TYR A C 1
ATOM 649 O O . TYR A 1 83 ? -2.427 9.822 10.190 1.00 95.75 83 TYR A O 1
ATOM 657 N N . LYS A 1 84 ? -3.859 11.497 10.613 1.00 94.94 84 LYS A N 1
ATOM 658 C CA . LYS A 1 84 ? -3.449 11.681 12.014 1.00 94.94 84 LYS A CA 1
ATOM 659 C C . LYS A 1 84 ? -3.674 10.433 12.878 1.00 94.94 84 LYS A C 1
ATOM 661 O O . LYS A 1 84 ? -2.863 10.178 13.764 1.00 94.94 84 LYS A O 1
ATOM 666 N N . THR A 1 85 ? -4.714 9.633 12.615 1.00 94.88 85 THR A N 1
ATOM 667 C CA . THR A 1 85 ? -4.940 8.378 13.364 1.00 94.88 85 THR A CA 1
ATOM 668 C C . THR A 1 85 ? -3.850 7.336 13.136 1.00 94.88 85 THR A C 1
ATOM 670 O O . THR A 1 85 ? -3.583 6.546 14.036 1.00 94.88 85 THR A O 1
ATOM 673 N N . GLY A 1 86 ? -3.152 7.374 11.995 1.00 90.56 86 GLY A N 1
ATOM 674 C CA . GLY A 1 86 ? -2.021 6.482 11.732 1.00 90.56 86 GLY A CA 1
ATOM 675 C C . GLY A 1 86 ? -0.898 6.615 12.766 1.00 90.56 86 GLY A C 1
ATOM 676 O O . GLY A 1 86 ? -0.221 5.634 13.072 1.00 90.56 86 GLY A O 1
ATOM 677 N N . PHE A 1 87 ? -0.740 7.807 13.349 1.00 88.81 87 PHE A N 1
ATOM 678 C CA . PHE A 1 87 ? 0.282 8.112 14.352 1.00 88.81 87 PHE A CA 1
ATOM 679 C C . PHE A 1 87 ? -0.168 7.834 15.798 1.00 88.81 87 PHE A C 1
ATOM 681 O O . PHE A 1 87 ? 0.644 7.871 16.724 1.00 88.81 87 PHE A O 1
ATOM 688 N N . VAL A 1 88 ? -1.452 7.546 16.026 1.00 85.75 88 VAL A N 1
ATOM 689 C CA . VAL A 1 88 ? -1.965 7.232 17.365 1.00 85.75 88 VAL A CA 1
ATOM 690 C C . VAL A 1 88 ? -1.482 5.846 17.771 1.00 85.75 88 VAL A C 1
ATOM 692 O O . VAL A 1 88 ? -1.653 4.876 17.035 1.00 85.75 88 VAL A O 1
ATOM 695 N N . ASN A 1 89 ? -0.878 5.746 18.960 1.00 73.69 89 ASN A N 1
ATOM 696 C CA . ASN A 1 89 ? -0.230 4.519 19.433 1.00 73.69 89 ASN A CA 1
ATOM 697 C C . ASN A 1 89 ? 0.791 3.968 18.426 1.00 73.69 89 ASN A C 1
ATOM 699 O O . ASN A 1 89 ? 0.969 2.751 18.327 1.00 73.69 89 ASN A O 1
ATOM 703 N N . TYR A 1 90 ? 1.453 4.865 17.685 1.00 69.75 90 TYR A N 1
ATOM 704 C CA . TYR A 1 90 ? 2.506 4.521 16.744 1.00 69.75 90 TYR A CA 1
ATOM 705 C C . TYR A 1 90 ? 3.726 4.012 17.496 1.00 69.75 90 TYR A C 1
ATOM 707 O O . TYR A 1 90 ? 4.672 4.730 17.809 1.00 69.75 90 TYR A O 1
ATOM 715 N N . LYS A 1 91 ? 3.671 2.732 17.830 1.00 62.56 91 LYS A N 1
ATOM 716 C CA . LYS A 1 91 ? 4.835 1.963 18.207 1.00 62.56 91 LYS A CA 1
ATOM 717 C C . LYS A 1 91 ? 5.320 1.333 16.909 1.00 62.56 91 LYS A C 1
ATOM 719 O O . LYS A 1 91 ? 4.520 0.637 16.274 1.00 62.56 91 LYS A O 1
ATOM 724 N N . PRO A 1 92 ? 6.590 1.528 16.507 1.00 58.19 92 PRO A N 1
ATOM 725 C CA . PRO A 1 92 ? 7.209 0.569 15.604 1.00 58.19 92 PRO A CA 1
ATOM 726 C C . PRO A 1 92 ? 6.907 -0.786 16.231 1.00 58.19 92 PRO A C 1
ATOM 728 O O . PRO A 1 92 ? 7.185 -0.962 17.419 1.00 58.19 92 PRO A O 1
ATOM 731 N N . ILE A 1 93 ? 6.208 -1.680 15.531 1.00 55.69 93 ILE A N 1
ATOM 732 C CA . ILE A 1 93 ? 5.868 -2.981 16.111 1.00 55.69 93 ILE A CA 1
ATOM 733 C C . ILE A 1 93 ? 7.213 -3.633 16.418 1.00 55.69 93 ILE A C 1
ATOM 735 O O . ILE A 1 93 ? 7.931 -4.022 15.492 1.00 55.69 93 ILE A O 1
ATOM 739 N N . ALA A 1 94 ? 7.575 -3.629 17.706 1.00 47.75 94 ALA A N 1
ATOM 740 C CA . ALA A 1 94 ? 8.965 -3.482 18.143 1.00 47.75 94 ALA A CA 1
ATOM 741 C C . ALA A 1 94 ? 9.866 -4.656 17.746 1.00 47.75 94 ALA A C 1
ATOM 743 O O . ALA A 1 94 ? 11.078 -4.526 17.776 1.00 47.75 94 ALA A O 1
ATOM 744 N N . ASN A 1 95 ? 9.281 -5.761 17.281 1.00 46.88 95 ASN A N 1
ATOM 745 C CA . ASN A 1 95 ? 9.994 -6.975 16.892 1.00 46.88 95 ASN A CA 1
ATOM 746 C C . ASN A 1 95 ? 9.596 -7.468 15.490 1.00 46.88 95 ASN A C 1
ATOM 748 O O . ASN A 1 95 ? 9.599 -8.667 15.223 1.00 46.88 95 ASN A O 1
ATOM 752 N N . SER A 1 96 ? 9.085 -6.603 14.610 1.00 48.78 96 SER A N 1
ATOM 753 C CA . SER A 1 96 ? 8.539 -7.046 13.315 1.00 48.78 96 SER A CA 1
ATOM 754 C C . SER A 1 96 ? 8.729 -6.022 12.212 1.00 48.78 96 SER A C 1
ATOM 756 O O . SER A 1 96 ? 9.221 -6.372 11.150 1.00 48.78 96 SER A O 1
ATOM 758 N N . PHE A 1 97 ? 8.402 -4.755 12.467 1.00 52.22 97 PHE A N 1
ATOM 759 C CA . PHE A 1 97 ? 8.415 -3.727 11.426 1.00 52.22 97 PHE A CA 1
ATOM 760 C C . PHE A 1 97 ? 9.703 -2.917 11.330 1.00 52.22 97 PHE A C 1
ATOM 762 O O . PHE A 1 97 ? 9.827 -2.148 10.397 1.00 52.22 97 PHE A O 1
ATOM 769 N N . THR A 1 98 ? 10.706 -3.111 12.184 1.00 46.31 98 THR A N 1
ATOM 770 C CA . THR A 1 98 ? 12.044 -2.540 11.919 1.00 46.31 98 THR A CA 1
ATOM 771 C C . THR A 1 98 ? 12.655 -3.057 10.604 1.00 46.31 98 THR A C 1
ATOM 773 O O . THR A 1 98 ? 13.512 -2.393 10.031 1.00 46.31 98 THR A O 1
ATOM 776 N N . TRP A 1 99 ? 12.156 -4.186 10.079 1.00 50.31 99 TRP A N 1
ATOM 777 C CA . TRP A 1 99 ? 12.498 -4.756 8.766 1.00 50.31 99 TRP A CA 1
ATOM 778 C C . TRP A 1 99 ? 11.516 -4.390 7.639 1.00 50.31 99 TRP A C 1
ATOM 780 O O . TRP A 1 99 ? 11.772 -4.683 6.468 1.00 50.31 99 TRP A O 1
ATOM 790 N N . PHE A 1 100 ? 10.385 -3.764 7.969 1.00 62.22 100 PHE A N 1
ATOM 791 C CA . PHE A 1 100 ? 9.323 -3.411 7.028 1.00 62.22 100 PHE A CA 1
ATOM 792 C C . PHE A 1 100 ? 9.186 -1.885 6.960 1.00 62.22 100 PHE A C 1
ATOM 794 O O . PHE A 1 100 ? 9.415 -1.179 7.933 1.00 62.22 100 PHE A O 1
ATOM 801 N N . ALA A 1 101 ? 8.848 -1.335 5.796 1.00 74.75 101 ALA A N 1
ATOM 802 C CA . ALA A 1 101 ? 8.776 0.116 5.661 1.00 74.75 101 ALA A CA 1
ATOM 803 C C . ALA A 1 101 ? 7.688 0.702 6.595 1.00 74.75 101 ALA A C 1
ATOM 805 O O . ALA A 1 101 ? 6.607 0.128 6.752 1.00 74.75 101 ALA A O 1
ATOM 806 N N . MET A 1 102 ? 8.023 1.805 7.274 1.00 79.62 102 MET A N 1
ATOM 807 C CA . MET A 1 102 ? 7.234 2.422 8.357 1.00 79.62 102 MET A CA 1
ATOM 808 C C . MET A 1 102 ? 5.876 2.974 7.892 1.00 79.62 102 MET A C 1
ATOM 810 O O . MET A 1 102 ? 4.914 3.037 8.655 1.00 79.62 102 MET A O 1
ATOM 814 N N . ASP A 1 103 ? 5.786 3.307 6.614 1.00 86.31 103 ASP A N 1
ATOM 815 C CA . ASP A 1 103 ? 4.557 3.647 5.900 1.00 86.31 103 ASP A CA 1
ATOM 816 C C . ASP A 1 103 ? 3.467 2.566 6.004 1.00 86.31 103 ASP A C 1
ATOM 818 O O . ASP A 1 103 ? 2.292 2.881 6.190 1.00 86.31 103 ASP A O 1
ATOM 822 N N . ASN A 1 104 ? 3.854 1.293 6.014 1.00 87.75 104 ASN A N 1
ATOM 823 C CA . ASN A 1 104 ? 2.933 0.176 6.172 1.00 87.75 104 ASN A CA 1
ATOM 824 C C . ASN A 1 104 ? 2.342 0.106 7.589 1.00 87.75 104 ASN A C 1
ATOM 826 O O . ASN A 1 104 ? 1.175 -0.242 7.751 1.00 87.75 104 ASN A O 1
ATOM 830 N N . VAL A 1 105 ? 3.116 0.461 8.625 1.00 86.31 105 VAL A N 1
ATOM 831 C CA . VAL A 1 105 ? 2.593 0.570 10.004 1.00 86.31 105 VAL A CA 1
ATOM 832 C C . VAL A 1 105 ? 1.598 1.717 10.089 1.00 86.31 105 VAL A C 1
ATOM 834 O O . VAL A 1 105 ? 0.533 1.578 10.689 1.00 86.31 105 VAL A O 1
ATOM 837 N N . LEU A 1 106 ? 1.943 2.848 9.472 1.00 90.38 106 LEU A N 1
ATOM 838 C CA . LEU A 1 106 ? 1.101 4.034 9.454 1.00 90.38 106 LEU A CA 1
ATOM 839 C C . LEU A 1 106 ? -0.265 3.730 8.832 1.00 90.38 106 LEU A C 1
ATOM 841 O O . LEU A 1 106 ? -1.294 3.978 9.459 1.00 90.38 106 LEU A O 1
ATOM 845 N N . THR A 1 107 ? -0.284 3.173 7.623 1.00 93.69 107 THR A N 1
ATOM 846 C CA . THR A 1 107 ? -1.522 2.870 6.890 1.00 93.69 107 THR A CA 1
ATOM 847 C C . THR A 1 107 ? -2.327 1.754 7.553 1.00 93.69 107 THR A C 1
ATOM 849 O O . THR A 1 107 ? -3.544 1.890 7.696 1.00 93.69 107 THR A O 1
ATOM 852 N N . TYR A 1 108 ? -1.665 0.729 8.095 1.00 92.38 108 TYR A N 1
ATOM 853 C CA . TYR A 1 108 ? -2.326 -0.289 8.914 1.00 92.38 108 TYR A CA 1
ATOM 854 C C . TYR A 1 108 ? -3.008 0.306 10.154 1.00 92.38 108 TYR A C 1
ATOM 856 O O . TYR A 1 108 ? -4.144 -0.042 10.486 1.00 92.38 108 TYR A O 1
ATOM 864 N N . ASN A 1 109 ? -2.361 1.260 10.830 1.00 91.56 109 ASN A N 1
ATOM 865 C CA . ASN A 1 109 ? -2.965 1.958 11.963 1.00 91.56 109 ASN A CA 1
ATOM 866 C C . ASN A 1 109 ? -4.160 2.822 11.546 1.00 91.56 109 ASN A C 1
ATOM 868 O O . ASN A 1 109 ? -5.137 2.868 12.293 1.00 91.56 109 ASN A O 1
ATOM 872 N N . ILE A 1 110 ? -4.128 3.468 10.375 1.00 95.56 110 ILE A N 1
ATOM 873 C CA . ILE A 1 110 ? -5.291 4.196 9.837 1.00 95.56 110 ILE A CA 1
ATOM 874 C C . ILE A 1 110 ? -6.490 3.242 9.724 1.00 95.56 110 ILE A C 1
ATOM 876 O O . ILE A 1 110 ? -7.570 3.554 10.234 1.00 95.56 110 ILE A O 1
ATOM 880 N N . LYS A 1 111 ? -6.283 2.046 9.153 1.00 95.19 111 LYS A N 1
ATOM 881 C CA . LYS A 1 111 ? -7.323 1.010 9.057 1.00 95.19 111 LYS A CA 1
ATOM 882 C C . LYS A 1 111 ? -7.831 0.551 10.418 1.00 95.19 111 LYS A C 1
ATOM 884 O O . LYS A 1 111 ? -9.037 0.489 10.651 1.00 95.19 111 LYS A O 1
ATOM 889 N N . LYS A 1 112 ? -6.918 0.281 11.354 1.00 92.88 112 LYS A N 1
ATOM 890 C CA . LYS A 1 112 ? -7.250 -0.144 12.722 1.00 92.88 112 LYS A CA 1
ATOM 891 C C . LYS A 1 112 ? -8.133 0.868 13.466 1.00 92.88 112 LYS A C 1
ATOM 893 O O . LYS A 1 112 ? -8.900 0.470 14.339 1.00 92.88 112 LYS A O 1
ATOM 898 N N . HIS A 1 113 ? -8.054 2.151 13.116 1.00 94.81 113 HIS A N 1
ATOM 899 C CA . HIS A 1 113 ? -8.905 3.209 13.668 1.00 94.81 113 HIS A CA 1
ATOM 900 C C . HIS A 1 113 ? -10.214 3.426 12.881 1.00 94.81 113 HIS A C 1
ATOM 902 O O . HIS A 1 113 ? -10.871 4.450 13.054 1.00 94.81 113 HIS A O 1
ATOM 908 N N . GLY A 1 114 ? -10.620 2.464 12.043 1.00 96.44 114 GLY A N 1
ATOM 909 C CA . GLY A 1 114 ? -11.945 2.417 11.417 1.00 96.44 114 GLY A CA 1
ATOM 910 C C . GLY A 1 114 ? -12.060 3.124 10.065 1.00 96.44 114 GLY A C 1
ATOM 911 O O . GLY A 1 114 ? -13.168 3.248 9.543 1.00 96.44 114 GLY A O 1
ATOM 912 N N . TRP A 1 115 ? -10.949 3.582 9.488 1.00 98.38 115 TRP A N 1
ATOM 913 C CA . TRP A 1 115 ? -10.931 4.182 8.154 1.00 98.38 115 TRP A CA 1
ATOM 914 C C . TRP A 1 115 ? -10.689 3.130 7.074 1.00 98.38 115 TRP A C 1
ATOM 916 O O . TRP A 1 115 ? -9.903 2.207 7.263 1.00 98.38 115 TRP A O 1
ATOM 926 N N . LYS A 1 116 ? -11.287 3.306 5.894 1.00 98.56 116 LYS A N 1
ATOM 927 C CA . LYS A 1 116 ? -10.905 2.511 4.722 1.00 98.56 116 LYS A CA 1
ATOM 928 C C . LYS A 1 116 ? -9.584 3.025 4.153 1.00 98.56 116 LYS A C 1
ATOM 930 O O . LYS A 1 116 ? -9.395 4.240 4.009 1.00 98.56 116 LYS A O 1
ATOM 935 N N . VAL A 1 117 ? -8.713 2.086 3.803 1.00 98.44 117 VAL A N 1
ATOM 936 C CA . VAL A 1 117 ? -7.451 2.310 3.093 1.00 98.44 117 VAL A CA 1
ATOM 937 C C . VAL A 1 117 ? -7.585 1.633 1.738 1.00 98.44 117 VAL A C 1
ATOM 939 O O . VAL A 1 117 ? -7.793 0.423 1.677 1.00 98.44 117 VAL A O 1
ATOM 942 N N . LEU A 1 118 ? -7.524 2.411 0.659 1.00 98.38 118 LEU A N 1
ATOM 943 C CA . LEU A 1 118 ? -7.725 1.912 -0.699 1.00 98.38 118 LEU A CA 1
ATOM 944 C C . LEU A 1 118 ? -6.455 2.046 -1.540 1.00 98.38 118 LEU A C 1
ATOM 946 O O . LEU A 1 118 ? -5.719 3.026 -1.417 1.00 98.38 118 LEU A O 1
ATOM 950 N N . ALA A 1 119 ? -6.248 1.093 -2.441 1.00 97.06 119 ALA A N 1
ATOM 951 C CA . ALA A 1 119 ? -5.224 1.143 -3.472 1.00 97.06 119 ALA A CA 1
ATOM 952 C C . ALA A 1 119 ? -5.875 1.108 -4.858 1.00 97.06 119 ALA A C 1
ATOM 954 O O . ALA A 1 119 ? -6.707 0.247 -5.143 1.00 97.06 119 ALA A O 1
ATOM 955 N N . ASP A 1 120 ? -5.495 2.041 -5.724 1.00 96.06 120 ASP A N 1
ATOM 956 C CA . ASP A 1 120 ? -5.935 2.103 -7.112 1.00 96.06 120 ASP A CA 1
ATOM 957 C C . ASP A 1 120 ? -4.857 1.537 -8.036 1.00 96.06 120 ASP A C 1
ATOM 959 O O . ASP A 1 120 ? -3.844 2.181 -8.301 1.00 96.06 120 ASP A O 1
ATOM 963 N N . PHE A 1 121 ? -5.093 0.340 -8.571 1.00 93.25 121 PHE A N 1
ATOM 964 C CA . PHE A 1 121 ? -4.146 -0.355 -9.446 1.00 93.25 121 PHE A CA 1
ATOM 965 C C . PHE A 1 121 ? -4.073 0.222 -10.868 1.00 93.25 121 PHE A C 1
ATOM 967 O O . PHE A 1 121 ? -3.221 -0.194 -11.666 1.00 93.25 121 PHE A O 1
ATOM 974 N N . GLY A 1 122 ? -4.958 1.171 -11.191 1.00 91.62 122 GLY A N 1
ATOM 975 C CA . GLY A 1 122 ? -4.884 2.009 -12.385 1.00 91.62 122 GLY A CA 1
ATOM 976 C C . GLY A 1 122 ? -4.029 3.266 -12.201 1.00 91.62 122 GLY A C 1
ATOM 977 O O . GLY A 1 122 ? -3.731 3.928 -13.189 1.00 91.62 122 GLY A O 1
ATOM 978 N N . CYS A 1 123 ? -3.618 3.593 -10.972 1.00 91.88 123 CYS A N 1
ATOM 979 C CA . CYS A 1 123 ? -2.724 4.707 -10.666 1.00 91.88 123 CYS A CA 1
ATOM 980 C C . CYS A 1 123 ? -1.377 4.173 -10.172 1.00 91.88 123 CYS A C 1
ATOM 982 O O . CYS A 1 123 ? -1.331 3.298 -9.315 1.00 91.88 123 CYS A O 1
ATOM 984 N N . TRP A 1 124 ? -0.269 4.707 -10.680 1.00 87.81 124 TRP A N 1
ATOM 985 C CA . TRP A 1 124 ? 1.073 4.199 -10.390 1.00 87.81 124 TRP A CA 1
ATOM 986 C C . TRP A 1 124 ? 2.047 5.327 -10.050 1.00 87.81 124 TRP A C 1
ATOM 988 O O . TRP A 1 124 ? 1.962 6.404 -10.630 1.00 87.81 124 TRP A O 1
ATOM 998 N N . CYS A 1 125 ? 3.020 5.069 -9.177 1.00 83.62 125 CYS A N 1
ATOM 999 C CA . CYS A 1 125 ? 4.134 5.983 -8.946 1.00 83.62 125 CYS A CA 1
ATOM 1000 C C . CYS A 1 125 ? 5.490 5.266 -8.969 1.00 83.62 125 CYS A C 1
ATOM 1002 O O . CYS A 1 125 ? 5.784 4.429 -8.119 1.00 83.62 125 CYS A O 1
ATOM 1004 N N . SER A 1 126 ? 6.361 5.657 -9.906 1.00 81.38 126 SER A N 1
ATOM 1005 C CA . SER A 1 126 ? 7.726 5.127 -9.981 1.00 81.38 126 SER A CA 1
ATOM 1006 C C . SER A 1 126 ? 8.618 5.718 -8.902 1.00 81.38 126 SER A C 1
ATOM 1008 O O . SER A 1 126 ? 8.697 6.947 -8.772 1.00 81.38 126 SER A O 1
ATOM 1010 N N . HIS A 1 127 ? 9.360 4.848 -8.221 1.00 80.19 127 HIS A N 1
ATOM 1011 C CA . HIS A 1 127 ? 10.442 5.233 -7.319 1.00 80.19 127 HIS A CA 1
ATOM 1012 C C . HIS A 1 127 ? 11.711 5.550 -8.108 1.00 80.19 127 HIS A C 1
ATOM 1014 O O . HIS A 1 127 ? 12.006 4.899 -9.111 1.00 80.19 127 HIS A O 1
ATOM 1020 N N . LEU A 1 128 ? 12.460 6.544 -7.632 1.00 81.06 128 LEU A N 1
ATOM 1021 C CA . LEU A 1 128 ? 13.770 6.913 -8.160 1.00 81.06 128 LEU A CA 1
ATOM 1022 C C . LEU A 1 128 ? 14.846 6.510 -7.152 1.00 81.06 128 LEU A C 1
ATOM 1024 O O . LEU A 1 128 ? 14.753 6.843 -5.970 1.00 81.06 128 LEU A O 1
ATOM 1028 N N . GLN A 1 129 ? 15.883 5.824 -7.622 1.00 81.12 129 GLN A N 1
ATOM 1029 C CA . GLN A 1 129 ? 17.085 5.553 -6.837 1.00 81.12 129 GLN A CA 1
ATOM 1030 C C . GLN A 1 129 ? 18.327 5.774 -7.693 1.00 81.12 129 GLN A C 1
ATOM 1032 O O . GLN A 1 129 ? 18.363 5.380 -8.856 1.00 81.12 129 GLN A O 1
ATOM 1037 N N . ILE A 1 130 ? 19.371 6.348 -7.098 1.00 81.00 130 ILE A N 1
ATOM 1038 C CA . ILE A 1 130 ? 20.710 6.300 -7.681 1.00 81.00 130 ILE A CA 1
ATOM 1039 C C . ILE A 1 130 ? 21.330 4.964 -7.282 1.00 81.00 130 ILE A C 1
ATOM 1041 O O . ILE A 1 130 ? 21.510 4.697 -6.093 1.00 81.00 130 ILE A O 1
ATOM 1045 N N . SER A 1 131 ? 21.640 4.123 -8.264 1.00 79.00 131 SER A N 1
ATOM 1046 C CA . SER A 1 131 ? 22.348 2.872 -8.025 1.00 79.00 131 SER A CA 1
ATOM 1047 C C . SER A 1 131 ? 23.421 2.636 -9.072 1.00 79.00 131 SER A C 1
ATOM 1049 O O . SER A 1 131 ? 23.182 2.835 -10.262 1.00 79.00 131 SER A O 1
ATOM 1051 N N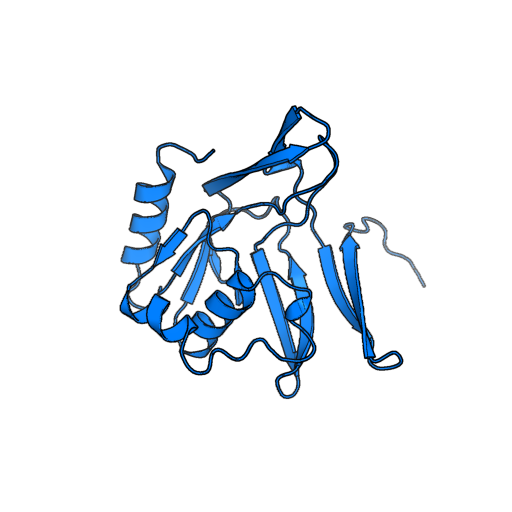 . LEU A 1 132 ? 24.613 2.235 -8.622 1.00 80.56 132 LEU A N 1
ATOM 1052 C CA . LEU A 1 132 ? 25.777 1.975 -9.481 1.00 80.56 132 LEU A CA 1
ATOM 1053 C C . LEU A 1 132 ? 26.071 3.127 -10.466 1.00 80.56 132 LEU A C 1
ATOM 1055 O O . LEU A 1 132 ? 26.364 2.906 -11.638 1.00 80.56 132 LEU A O 1
ATOM 1059 N N . GLY A 1 133 ? 25.928 4.374 -10.002 1.00 82.31 133 GLY A N 1
ATOM 1060 C CA . GLY A 1 133 ? 26.154 5.571 -10.820 1.00 82.31 133 GLY A CA 1
ATOM 1061 C C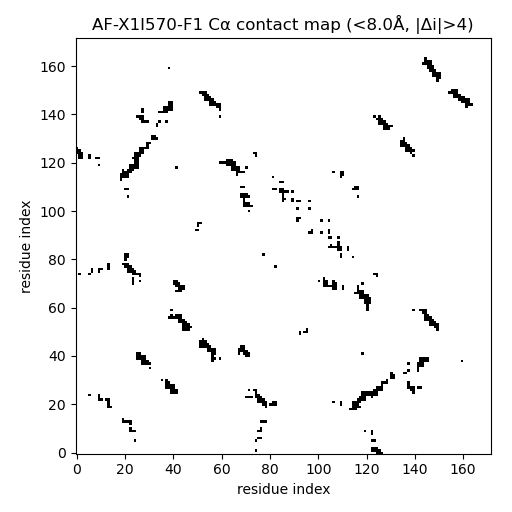 . GLY A 1 133 ? 25.059 5.878 -11.851 1.00 82.31 133 GLY A C 1
ATOM 1062 O O . GLY A 1 133 ? 25.255 6.755 -12.687 1.00 82.31 133 GLY A O 1
ATOM 1063 N 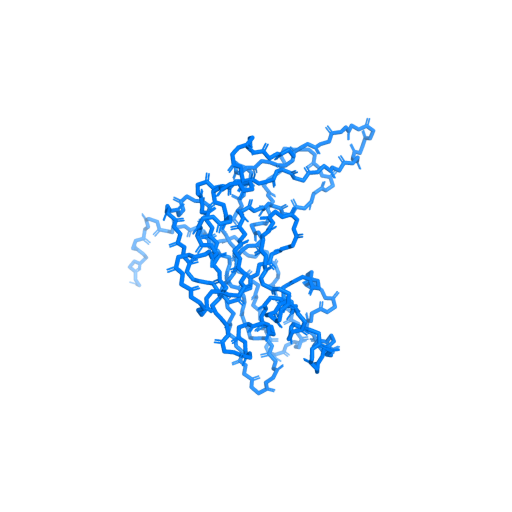N . ARG A 1 134 ? 23.909 5.191 -11.814 1.00 79.94 134 ARG A N 1
ATOM 1064 C CA . ARG A 1 134 ? 22.776 5.413 -12.728 1.00 79.94 134 ARG A CA 1
ATOM 1065 C C . ARG A 1 134 ? 21.505 5.788 -11.975 1.00 79.94 134 ARG A C 1
ATOM 1067 O O . ARG A 1 134 ? 21.245 5.287 -10.882 1.00 79.94 134 ARG A O 1
ATOM 1074 N N . ILE A 1 135 ? 20.681 6.631 -12.594 1.00 83.81 135 ILE A N 1
ATOM 1075 C CA . ILE A 1 135 ? 19.313 6.885 -12.136 1.00 83.81 135 ILE A CA 1
ATOM 1076 C C . ILE A 1 135 ? 18.449 5.702 -12.573 1.00 83.81 135 ILE A C 1
ATOM 1078 O O . ILE A 1 135 ? 18.266 5.462 -13.764 1.00 83.81 135 ILE A O 1
ATOM 1082 N N . CYS A 1 136 ? 17.930 4.962 -11.601 1.00 82.81 136 CYS A N 1
ATOM 1083 C CA . CYS A 1 136 ? 17.026 3.840 -11.807 1.00 82.81 136 CYS A CA 1
ATOM 1084 C C . CYS A 1 136 ? 15.599 4.294 -11.501 1.00 82.81 136 CYS A C 1
ATOM 1086 O O . CYS A 1 136 ? 15.336 4.832 -10.421 1.00 82.81 136 CYS A O 1
ATOM 1088 N N . LEU A 1 137 ? 14.691 4.066 -12.448 1.00 81.69 137 LEU A N 1
ATOM 1089 C CA . LEU A 1 137 ? 13.257 4.222 -12.247 1.00 81.69 137 LEU A CA 1
ATOM 1090 C C . LEU A 1 137 ? 12.654 2.832 -12.118 1.00 81.69 137 LEU A C 1
ATOM 1092 O O . LEU A 1 137 ? 12.826 2.014 -13.015 1.00 81.69 137 LEU A O 1
ATOM 1096 N N . PHE A 1 138 ? 11.965 2.585 -11.012 1.00 81.06 138 PHE A N 1
ATOM 1097 C CA . PHE A 1 138 ? 11.261 1.326 -10.800 1.00 81.06 138 PHE A CA 1
ATOM 1098 C C . PHE A 1 138 ? 9.814 1.505 -11.222 1.00 81.06 138 PHE A C 1
ATOM 1100 O O . PHE A 1 138 ? 9.183 2.470 -10.787 1.00 81.06 138 PHE A O 1
ATOM 1107 N N . GLY A 1 139 ? 9.340 0.656 -12.132 1.00 78.75 139 GLY A N 1
ATOM 1108 C CA . GLY A 1 139 ? 8.005 0.696 -12.727 1.00 78.75 139 GLY A CA 1
ATOM 1109 C C . GLY A 1 139 ? 7.095 -0.444 -12.265 1.00 78.75 139 GLY A C 1
ATOM 1110 O O . GLY A 1 139 ? 7.525 -1.386 -11.598 1.00 78.75 139 GLY A O 1
ATOM 1111 N N . LYS A 1 140 ? 5.810 -0.357 -12.639 1.00 82.56 140 LYS A N 1
ATOM 1112 C CA . LYS A 1 140 ? 4.795 -1.380 -12.334 1.00 82.56 140 LYS A CA 1
ATOM 1113 C C . LYS A 1 140 ? 5.197 -2.748 -12.876 1.00 82.56 140 LYS A C 1
ATOM 1115 O O . LYS A 1 140 ? 4.995 -3.752 -12.204 1.00 82.56 140 LYS A O 1
ATOM 1120 N N . ASP A 1 141 ? 5.773 -2.760 -14.067 1.00 81.69 141 ASP A N 1
ATOM 1121 C CA . ASP A 1 141 ? 6.277 -3.916 -14.805 1.00 81.69 141 ASP A CA 1
ATOM 1122 C C . ASP A 1 141 ? 7.361 -4.705 -14.062 1.00 81.69 141 ASP A C 1
ATOM 1124 O O . ASP A 1 141 ? 7.525 -5.897 -14.300 1.00 81.69 141 ASP A O 1
ATOM 1128 N N . GLN A 1 142 ? 8.060 -4.071 -13.121 1.00 82.94 142 GLN A N 1
ATOM 1129 C CA . GLN A 1 142 ? 9.052 -4.734 -12.280 1.00 82.94 142 GLN A CA 1
ATOM 1130 C C . GLN A 1 142 ? 8.462 -5.247 -10.962 1.00 82.94 142 GLN A C 1
ATOM 1132 O O . GLN A 1 142 ? 9.18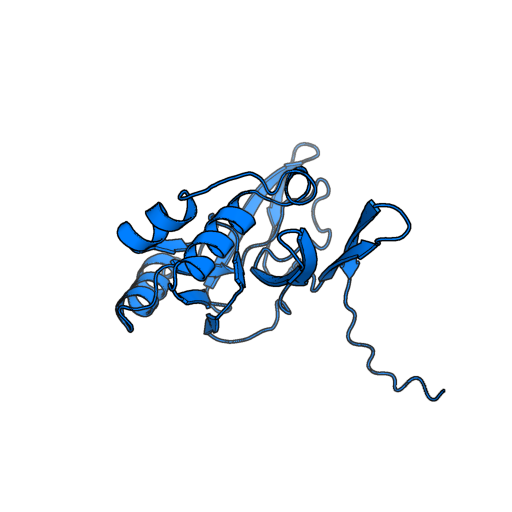0 -5.838 -10.164 1.00 82.94 142 GLN A O 1
ATOM 1137 N N . SER A 1 143 ? 7.182 -5.011 -10.685 1.00 87.12 143 SER A N 1
ATOM 1138 C CA . SER A 1 143 ? 6.570 -5.407 -9.417 1.00 87.12 143 SER A CA 1
ATOM 1139 C C . SER A 1 143 ? 6.459 -6.924 -9.293 1.00 87.12 143 SER A C 1
ATOM 1141 O O . SER A 1 143 ? 5.993 -7.595 -10.208 1.00 87.12 143 SER A O 1
ATOM 1143 N N . LEU A 1 144 ? 6.792 -7.455 -8.121 1.00 88.69 144 LEU A N 1
ATOM 1144 C CA . LEU A 1 144 ? 6.557 -8.848 -7.756 1.00 88.69 144 LEU A CA 1
ATOM 1145 C C . LEU A 1 144 ? 5.350 -8.992 -6.838 1.00 88.69 144 LEU A C 1
ATOM 1147 O O . LEU A 1 144 ? 5.173 -8.203 -5.902 1.00 88.69 144 LEU A O 1
ATOM 1151 N N . HIS A 1 145 ? 4.598 -10.069 -7.059 1.00 92.19 145 HIS A N 1
ATOM 1152 C CA . HIS A 1 145 ? 3.709 -10.637 -6.056 1.00 92.19 145 HIS A CA 1
ATOM 1153 C C . HIS A 1 145 ? 4.534 -11.482 -5.075 1.00 92.19 145 HIS A C 1
ATOM 1155 O O . HIS A 1 145 ? 5.282 -12.372 -5.486 1.00 92.19 145 HIS A O 1
ATOM 1161 N N . TYR A 1 146 ? 4.456 -11.188 -3.780 1.00 91.19 146 TYR A N 1
ATOM 1162 C CA . TYR A 1 146 ? 5.293 -11.844 -2.778 1.00 91.19 146 TYR A CA 1
ATOM 1163 C C . TYR A 1 146 ? 4.617 -11.918 -1.407 1.00 91.19 146 TYR A C 1
ATOM 1165 O O . TYR A 1 146 ? 3.644 -11.215 -1.132 1.00 91.19 146 TYR A O 1
ATOM 1173 N N . THR A 1 147 ? 5.180 -12.736 -0.520 1.00 92.06 147 THR A N 1
ATOM 1174 C CA . THR A 1 147 ? 4.823 -12.774 0.901 1.00 92.06 147 THR A CA 1
ATOM 1175 C C . THR A 1 147 ? 6.047 -12.639 1.801 1.00 92.06 147 THR A C 1
ATOM 1177 O O . THR A 1 147 ? 7.144 -13.101 1.479 1.00 92.06 147 THR A O 1
ATOM 1180 N N . ASP A 1 148 ? 5.838 -11.987 2.941 1.00 89.31 148 ASP A N 1
ATOM 1181 C CA . ASP A 1 148 ? 6.730 -12.004 4.092 1.00 89.31 148 ASP A CA 1
ATOM 1182 C C . ASP A 1 148 ? 6.055 -12.830 5.201 1.00 89.31 148 ASP A C 1
ATOM 1184 O O . ASP A 1 148 ? 4.959 -12.480 5.648 1.00 89.31 148 ASP A O 1
ATOM 1188 N N . LEU A 1 149 ? 6.693 -13.902 5.674 1.00 91.19 149 LEU A N 1
ATOM 1189 C CA . LEU A 1 149 ? 6.114 -14.854 6.630 1.00 91.19 149 LEU A CA 1
ATOM 1190 C C . LEU A 1 149 ? 6.947 -14.941 7.909 1.00 91.19 149 LEU A C 1
ATOM 1192 O O . LEU A 1 149 ? 8.154 -15.168 7.856 1.00 91.19 149 LEU A O 1
ATOM 1196 N N . TYR A 1 150 ? 6.299 -14.832 9.066 1.00 89.56 150 TYR A N 1
ATOM 1197 C CA . TYR A 1 150 ? 6.935 -15.096 10.354 1.00 89.56 150 TYR A CA 1
ATOM 1198 C C . TYR A 1 150 ? 7.090 -16.605 10.594 1.00 89.56 150 TYR A C 1
ATOM 1200 O O . TYR A 1 150 ? 6.121 -17.357 10.478 1.00 89.56 150 TYR A O 1
ATOM 1208 N N . ILE A 1 151 ? 8.290 -17.040 10.987 1.00 89.62 151 ILE A N 1
ATOM 1209 C CA . ILE A 1 151 ? 8.634 -18.429 11.301 1.00 89.62 151 ILE A CA 1
ATOM 1210 C C . ILE A 1 151 ? 8.859 -18.561 12.818 1.00 89.62 151 ILE A C 1
ATOM 1212 O O . ILE A 1 151 ? 9.958 -18.284 13.307 1.00 89.62 151 ILE A O 1
ATOM 1216 N N . PRO A 1 152 ? 7.854 -19.031 13.591 1.00 88.56 152 PRO A N 1
ATOM 1217 C CA . PRO A 1 152 ? 7.916 -19.040 15.055 1.00 88.56 152 PRO A CA 1
ATOM 1218 C C . PRO A 1 152 ? 9.075 -19.849 15.629 1.00 88.56 152 PRO A C 1
ATOM 1220 O O . PRO A 1 152 ? 9.635 -19.472 16.651 1.00 88.56 152 PRO A O 1
ATOM 1223 N N . LYS A 1 153 ? 9.453 -20.944 14.957 1.00 91.88 153 LYS A N 1
ATOM 1224 C CA . LYS A 1 153 ? 10.542 -21.830 15.386 1.00 91.88 153 LYS A CA 1
ATOM 1225 C C . LYS A 1 153 ? 11.880 -21.097 15.538 1.00 91.88 153 LYS A C 1
ATOM 1227 O O . LYS A 1 153 ? 12.673 -21.481 16.388 1.00 91.88 153 LYS A O 1
ATOM 1232 N N . TYR A 1 154 ? 12.124 -20.085 14.708 1.00 88.56 154 TYR A N 1
ATOM 1233 C CA . TYR A 1 154 ? 13.397 -19.360 14.659 1.00 88.56 154 TYR A CA 1
ATOM 1234 C C . TYR A 1 154 ? 13.276 -17.909 15.130 1.00 88.56 154 TYR A C 1
ATOM 1236 O O . TYR A 1 154 ? 14.276 -17.209 15.172 1.00 88.56 154 TYR A O 1
ATOM 1244 N N . ASP A 1 155 ? 12.064 -17.455 15.460 1.00 85.50 155 ASP A N 1
ATOM 1245 C CA . ASP A 1 155 ? 11.743 -16.049 15.720 1.00 85.50 155 ASP A CA 1
ATOM 1246 C C . ASP A 1 155 ? 12.215 -15.081 14.614 1.00 85.50 155 ASP A C 1
ATOM 1248 O O . ASP A 1 155 ? 12.635 -13.957 14.873 1.00 85.50 155 ASP A O 1
ATOM 1252 N N . THR A 1 156 ? 12.118 -15.507 13.352 1.00 85.44 156 THR A N 1
ATOM 1253 C CA . THR A 1 156 ? 12.546 -14.727 12.178 1.00 85.44 156 THR A CA 1
ATOM 1254 C C . THR A 1 156 ? 11.437 -14.583 11.141 1.00 85.44 156 THR A C 1
ATOM 1256 O O . THR A 1 156 ? 10.404 -15.247 11.219 1.00 85.44 156 THR A O 1
ATOM 1259 N N . TYR A 1 157 ? 11.646 -13.707 10.155 1.00 85.69 157 TYR A N 1
ATOM 1260 C CA . TYR A 1 157 ? 10.797 -13.607 8.968 1.00 85.69 157 TYR A CA 1
ATOM 1261 C C . TYR A 1 157 ? 11.522 -14.169 7.746 1.00 85.69 157 TYR A C 1
ATOM 1263 O O . TYR A 1 157 ? 12.668 -13.806 7.488 1.00 85.69 157 TYR A O 1
ATOM 1271 N N . ALA A 1 158 ? 10.833 -14.992 6.959 1.00 88.88 158 ALA A N 1
ATOM 1272 C CA . ALA A 1 158 ? 11.190 -15.201 5.564 1.00 88.88 158 ALA A CA 1
ATOM 1273 C C . ALA A 1 158 ? 10.596 -14.051 4.746 1.00 88.88 158 ALA A C 1
ATOM 1275 O O . ALA A 1 158 ? 9.383 -13.862 4.740 1.00 88.88 158 ALA A O 1
ATOM 1276 N N . ILE A 1 159 ? 11.455 -13.255 4.114 1.00 86.25 159 ILE A N 1
ATOM 1277 C CA . ILE A 1 159 ? 11.092 -11.986 3.474 1.00 86.25 159 ILE A CA 1
ATOM 1278 C C . ILE A 1 159 ? 11.218 -12.126 1.958 1.00 86.25 159 ILE A C 1
ATOM 1280 O O . ILE A 1 159 ? 12.207 -12.668 1.470 1.00 86.25 159 ILE A O 1
ATOM 1284 N N . GLY A 1 160 ? 10.258 -11.575 1.215 1.00 83.19 160 GLY A N 1
ATOM 1285 C CA . GLY A 1 160 ? 10.327 -11.493 -0.243 1.00 83.19 160 GLY A CA 1
ATOM 1286 C C . GLY A 1 160 ? 10.155 -12.836 -0.947 1.00 83.19 160 GLY A C 1
ATOM 1287 O O . GLY A 1 160 ? 10.716 -13.020 -2.024 1.00 83.19 160 GLY A O 1
ATOM 1288 N N . LEU A 1 161 ? 9.407 -13.771 -0.354 1.00 88.75 161 LEU A N 1
ATOM 1289 C CA . LEU A 1 161 ? 9.092 -15.041 -1.002 1.00 88.75 161 LEU A CA 1
ATOM 1290 C C . LEU A 1 161 ? 8.141 -14.772 -2.170 1.00 88.75 161 LEU A C 1
ATOM 1292 O O . LEU A 1 161 ? 6.976 -14.439 -1.953 1.00 88.75 161 LEU A O 1
ATOM 1296 N N . GLU A 1 162 ? 8.644 -14.873 -3.398 1.00 88.81 162 GLU A N 1
ATOM 1297 C CA . GLU A 1 162 ? 7.843 -14.693 -4.610 1.00 88.81 162 GLU A CA 1
ATOM 1298 C C . GLU A 1 162 ? 6.697 -15.712 -4.640 1.00 88.81 162 GLU A C 1
ATOM 1300 O O . GLU A 1 162 ? 6.914 -16.923 -4.533 1.00 88.81 162 GLU A O 1
ATOM 1305 N N . ILE A 1 163 ? 5.471 -15.220 -4.807 1.00 88.38 163 ILE A N 1
ATOM 1306 C CA . ILE A 1 163 ? 4.302 -16.067 -5.012 1.00 88.38 163 ILE A CA 1
ATOM 1307 C C . ILE A 1 163 ? 4.155 -16.240 -6.517 1.00 88.38 163 ILE A C 1
ATOM 1309 O O . ILE A 1 163 ? 3.633 -15.374 -7.216 1.00 88.38 163 ILE A O 1
ATOM 1313 N N . LYS A 1 164 ? 4.631 -17.376 -7.020 1.00 79.88 164 LYS A N 1
ATOM 1314 C CA . LYS A 1 164 ? 4.356 -17.790 -8.395 1.00 79.88 164 LYS A CA 1
ATOM 1315 C C . LYS A 1 164 ? 2.990 -18.451 -8.419 1.00 79.88 164 LYS A C 1
ATOM 1317 O O . LYS A 1 164 ? 2.764 -19.392 -7.659 1.00 79.88 164 LYS A O 1
ATOM 1322 N N . GLU A 1 165 ? 2.103 -18.006 -9.304 1.00 62.41 165 GLU A N 1
ATOM 1323 C CA . GLU A 1 165 ? 0.931 -18.801 -9.659 1.00 62.41 165 GLU A CA 1
ATOM 1324 C C . GLU A 1 165 ? 1.426 -20.150 -10.190 1.00 62.41 165 GLU A C 1
ATOM 1326 O O . GLU A 1 165 ? 1.914 -20.278 -11.316 1.00 62.41 165 GLU A O 1
ATOM 1331 N N . THR A 1 166 ? 1.359 -21.189 -9.364 1.00 48.53 166 THR A N 1
ATOM 1332 C CA . THR A 1 166 ? 1.590 -22.545 -9.831 1.00 48.53 166 THR A CA 1
ATOM 1333 C C . THR A 1 166 ? 0.379 -22.956 -10.655 1.00 48.53 166 THR A C 1
ATOM 1335 O O . THR A 1 166 ? -0.566 -23.560 -10.161 1.00 48.53 166 THR A O 1
ATOM 1338 N N . ASN A 1 167 ? 0.440 -22.717 -11.966 1.00 39.81 167 ASN A N 1
ATOM 1339 C CA . ASN A 1 167 ? -0.426 -23.367 -12.956 1.00 39.81 167 ASN A CA 1
ATOM 1340 C C . ASN A 1 167 ? -0.113 -24.872 -13.102 1.00 39.81 167 ASN A C 1
ATOM 1342 O O . ASN A 1 167 ? -0.071 -25.425 -14.200 1.00 39.81 167 ASN A O 1
ATOM 1346 N N . LYS A 1 168 ? 0.119 -25.572 -11.989 1.00 37.47 168 LYS A N 1
ATOM 1347 C CA . LYS A 1 168 ? 0.178 -27.029 -11.938 1.00 37.47 168 LYS A CA 1
ATOM 1348 C C . LYS A 1 168 ? -0.484 -27.491 -10.654 1.00 37.47 168 LYS A C 1
ATOM 1350 O O . LYS A 1 168 ? 0.058 -27.318 -9.568 1.00 37.47 168 LY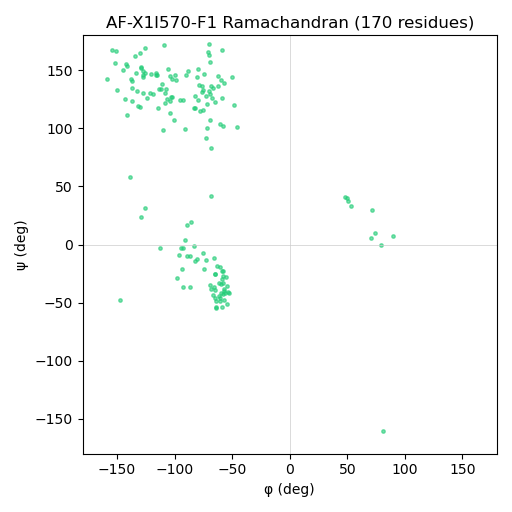S A O 1
ATOM 1355 N N . LYS A 1 169 ? -1.639 -28.144 -10.818 1.00 34.84 169 LYS A N 1
ATOM 1356 C CA . LYS A 1 169 ? -2.124 -29.160 -9.884 1.00 34.84 169 LYS A CA 1
ATOM 1357 C C . LYS A 1 169 ? -0.947 -30.086 -9.572 1.00 34.84 169 LYS A C 1
ATOM 1359 O O . LYS A 1 169 ? -0.615 -30.946 -10.385 1.00 34.84 169 LYS A O 1
ATOM 1364 N N . ILE A 1 170 ? -0.310 -29.901 -8.424 1.00 34.69 170 ILE A N 1
ATOM 1365 C CA . ILE A 1 170 ? 0.498 -30.957 -7.832 1.00 34.69 170 ILE A CA 1
ATOM 1366 C C . ILE A 1 170 ? -0.537 -31.968 -7.345 1.00 34.69 170 ILE A C 1
ATOM 1368 O O . ILE A 1 170 ? -1.234 -31.732 -6.360 1.00 34.69 170 ILE A O 1
ATOM 1372 N N . LYS A 1 171 ? -0.734 -33.034 -8.127 1.00 31.83 171 LYS A N 1
ATOM 1373 C CA . LYS A 1 171 ? -1.359 -34.242 -7.597 1.00 31.83 171 LYS A CA 1
ATOM 1374 C C . LYS A 1 171 ? -0.390 -34.789 -6.549 1.00 31.83 171 LYS A C 1
ATOM 1376 O O . LYS A 1 171 ? 0.786 -34.959 -6.865 1.00 31.83 171 LYS A O 1
ATOM 1381 N N . LEU A 1 172 ? -0.906 -34.934 -5.330 1.00 37.22 172 LEU A N 1
ATOM 1382 C CA . LEU A 1 172 ? -0.272 -35.644 -4.220 1.00 37.22 172 LEU A CA 1
ATOM 1383 C C . LEU A 1 172 ? 0.137 -37.056 -4.650 1.00 37.22 172 LEU A C 1
ATOM 1385 O O . LEU A 1 172 ? -0.630 -37.656 -5.442 1.00 37.22 172 LEU A O 1
#

Nearest PDB structures (foldseek):
  8vh8-assembly4_D  TM=6.071E-01  e=1.719E+00  Pasteurella multocida
  9ftb-assembly1_A-2  TM=7.160E-01  e=1.518E+00  Aeromonas caviae
  8vh7-assembly2_B  TM=6.020E-01  e=2.206E+00  Pasteurella multocida
  9ftc-assembly1_A  TM=7.119E-01  e=1.947E+00  Aeromonas caviae
  8vh8-assembly1_A  TM=5.749E-01  e=1.947E+00  Pasteurella multocida

Radius of gyration: 16.51 Å; Cα contacts (8 Å, |Δi|>4): 373; chains: 1; bounding box: 43×51×34 Å

pLDDT: mean 84.53, std 14.99, range [31.83, 98.69]